Protein AF-A0A1G1GTS8-F1 (afdb_monomer_lite)

Sequence (118 aa):
MSRIARVVATNIPHHVTQRGNRRQKTFFQDEDYRWSSASAHLSGEDDTLVKVAPLLEIVDDWEEVLAAEVEEQRLREIRKHECTGRPLGSMSFVERLESTLGRSLQRQKPGPKKEKGN

Foldseek 3Di:
DDADDADDQPPDDDDDDDADDVRDDPDDDPVSCVVPCLVCLQVVHDDPPDDNVVVCVVDVDSVCVVVDDDDVVVVVVVVVCVVNVADDDDPVVQVVVCVSRVHRRDDDDDDDDDDPDD

Structure (mmCIF, N/CA/C/O backbone):
data_AF-A0A1G1GTS8-F1
#
_entry.id   AF-A0A1G1GTS8-F1
#
loop_
_atom_site.group_PDB
_atom_site.id
_ato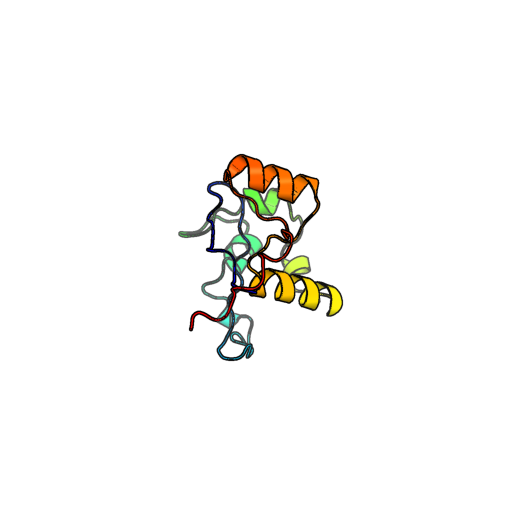m_site.type_symbol
_atom_site.label_atom_id
_atom_site.label_alt_id
_atom_site.label_comp_id
_atom_site.label_asym_id
_atom_site.label_entity_id
_atom_site.label_seq_id
_atom_site.pdbx_PDB_ins_code
_atom_site.Cartn_x
_atom_site.Cartn_y
_atom_site.Cartn_z
_atom_site.occupancy
_atom_site.B_iso_or_equiv
_atom_site.auth_seq_id
_atom_site.auth_comp_id
_atom_site.auth_asym_id
_atom_site.auth_atom_id
_atom_site.pdbx_PDB_model_num
ATOM 1 N N . MET A 1 1 ? -3.215 -1.038 22.791 1.00 56.00 1 MET A N 1
ATOM 2 C CA . MET A 1 1 ? -4.308 -1.340 21.838 1.00 56.00 1 MET A CA 1
ATOM 3 C C . MET A 1 1 ? -3.948 -2.623 21.121 1.00 56.00 1 MET A C 1
ATOM 5 O O . MET A 1 1 ? -2.839 -2.699 20.608 1.00 56.00 1 MET A O 1
ATOM 9 N N . SER A 1 2 ? -4.826 -3.625 21.124 1.00 58.78 2 SER A N 1
ATOM 10 C CA . SER A 1 2 ? -4.654 -4.805 20.276 1.00 58.78 2 SER A CA 1
ATOM 11 C C . SER A 1 2 ? -4.800 -4.397 18.809 1.00 58.78 2 SER A C 1
ATOM 13 O O . SER A 1 2 ? -5.633 -3.556 18.467 1.00 58.78 2 SER A O 1
ATOM 15 N N . ARG A 1 3 ? -3.953 -4.960 17.946 1.00 66.38 3 ARG A N 1
ATOM 16 C CA . ARG A 1 3 ? -4.080 -4.811 16.495 1.00 66.38 3 ARG A CA 1
ATOM 17 C C . ARG A 1 3 ? -5.409 -5.435 16.060 1.00 66.38 3 ARG A C 1
ATOM 19 O O . ARG A 1 3 ? -5.749 -6.520 16.531 1.00 66.38 3 ARG A O 1
ATOM 26 N N . ILE A 1 4 ? -6.150 -4.774 15.173 1.00 74.12 4 ILE A N 1
ATOM 27 C CA . ILE A 1 4 ? -7.312 -5.393 14.516 1.00 74.12 4 ILE A CA 1
ATOM 28 C C . ILE A 1 4 ? -6.837 -6.637 13.744 1.00 74.12 4 ILE A C 1
ATOM 30 O O . ILE A 1 4 ? -5.776 -6.616 13.115 1.00 74.12 4 ILE A O 1
ATOM 34 N N . ALA A 1 5 ? -7.609 -7.727 13.804 1.00 74.25 5 ALA A N 1
ATOM 35 C CA . ALA A 1 5 ? -7.351 -8.904 12.978 1.00 74.25 5 ALA A CA 1
ATOM 36 C C . ALA A 1 5 ? -7.375 -8.508 11.496 1.00 74.25 5 ALA A C 1
ATOM 38 O O . ALA A 1 5 ? -8.331 -7.867 11.057 1.00 74.25 5 ALA A O 1
ATOM 39 N N . ARG A 1 6 ? -6.326 -8.887 10.756 1.00 74.56 6 ARG A N 1
ATOM 40 C CA . ARG A 1 6 ? -6.168 -8.557 9.333 1.00 74.56 6 ARG A CA 1
ATOM 41 C C . ARG A 1 6 ? -7.401 -9.009 8.540 1.00 74.56 6 ARG A C 1
ATOM 43 O O . ARG A 1 6 ? -7.957 -10.069 8.815 1.00 74.56 6 ARG A O 1
ATOM 50 N N . VAL A 1 7 ? -7.808 -8.190 7.576 1.00 75.62 7 VAL A N 1
ATOM 51 C CA . VAL A 1 7 ? -8.880 -8.479 6.616 1.00 75.62 7 VAL A CA 1
ATOM 52 C C . VAL A 1 7 ? -8.282 -8.382 5.222 1.00 75.62 7 VAL A C 1
ATOM 54 O O . VAL A 1 7 ? -7.441 -7.516 4.994 1.00 75.62 7 VAL A O 1
ATOM 57 N N . VAL A 1 8 ? -8.703 -9.260 4.317 1.00 79.25 8 VAL A N 1
ATOM 58 C CA . VAL A 1 8 ? -8.354 -9.191 2.895 1.00 79.25 8 VAL A CA 1
ATOM 59 C C . VAL A 1 8 ? -9.592 -8.710 2.147 1.00 79.25 8 VAL A C 1
ATOM 61 O O . VAL A 1 8 ? -10.634 -9.356 2.228 1.00 79.25 8 VAL A O 1
ATOM 64 N N . ALA A 1 9 ? -9.495 -7.571 1.461 1.00 81.19 9 ALA A N 1
ATOM 65 C CA . ALA A 1 9 ? -10.594 -7.017 0.676 1.00 81.19 9 ALA A CA 1
ATOM 66 C C . ALA A 1 9 ? -10.460 -7.449 -0.785 1.00 81.19 9 ALA A C 1
ATOM 68 O O . ALA A 1 9 ? -9.821 -6.779 -1.588 1.00 81.19 9 ALA A O 1
ATOM 69 N N . THR A 1 10 ? -11.016 -8.608 -1.128 1.00 78.75 10 THR A N 1
ATOM 70 C CA . THR A 1 10 ? -10.920 -9.167 -2.486 1.00 78.75 10 THR A CA 1
ATOM 71 C C . THR A 1 10 ? -11.342 -8.152 -3.551 1.00 78.75 10 THR A C 1
ATOM 73 O O . THR A 1 10 ? -12.322 -7.435 -3.356 1.00 78.75 10 THR A O 1
ATOM 76 N N . ASN A 1 11 ? -10.625 -8.130 -4.679 1.00 75.25 11 ASN A N 1
ATOM 77 C CA . ASN A 1 11 ? -10.852 -7.227 -5.820 1.00 75.25 11 ASN A CA 1
ATOM 78 C C . ASN A 1 11 ? -10.576 -5.738 -5.556 1.00 75.25 11 ASN A C 1
ATOM 80 O O . ASN A 1 11 ? -10.966 -4.891 -6.354 1.00 75.25 11 ASN A O 1
ATOM 84 N N . ILE A 1 12 ? -9.887 -5.409 -4.464 1.00 75.62 12 ILE A N 1
ATOM 85 C CA . ILE A 1 12 ? -9.340 -4.071 -4.236 1.00 75.62 12 ILE A CA 1
ATOM 86 C C . ILE A 1 12 ? -7.815 -4.161 -4.381 1.00 75.62 12 ILE A C 1
ATOM 88 O O . ILE A 1 12 ? -7.217 -5.079 -3.809 1.00 75.62 12 ILE A O 1
ATOM 92 N N . PRO A 1 13 ? -7.157 -3.256 -5.127 1.00 73.69 13 PRO A N 1
ATOM 93 C CA . PRO A 1 13 ? -5.701 -3.192 -5.153 1.00 73.69 13 PRO A CA 1
ATOM 94 C C . PRO A 1 13 ? -5.144 -2.998 -3.738 1.00 73.69 13 PRO A C 1
ATOM 96 O O . PRO A 1 13 ? -5.580 -2.112 -3.001 1.00 73.69 13 PRO A O 1
ATOM 99 N N . HIS A 1 14 ? -4.186 -3.837 -3.343 1.00 72.06 14 HIS A N 1
ATOM 100 C CA . HIS A 1 14 ? -3.496 -3.701 -2.062 1.00 72.06 14 HIS A CA 1
ATOM 101 C C . HIS A 1 14 ? -2.052 -3.296 -2.310 1.00 72.06 14 HIS A C 1
ATOM 103 O O . HIS A 1 14 ? -1.341 -3.951 -3.067 1.00 72.06 14 HIS A O 1
ATOM 109 N N . HIS A 1 15 ? -1.596 -2.270 -1.598 1.00 69.00 15 HIS A N 1
ATOM 110 C CA . HIS A 1 15 ? -0.172 -2.001 -1.488 1.00 69.00 15 HIS A CA 1
ATOM 111 C C . HIS A 1 15 ? 0.424 -2.908 -0.403 1.00 69.00 15 HIS A C 1
ATOM 113 O O . HIS A 1 15 ? -0.008 -2.876 0.754 1.00 69.00 15 HIS A O 1
ATOM 119 N N . VAL A 1 16 ? 1.396 -3.741 -0.774 1.00 70.00 16 VAL A N 1
ATOM 120 C CA . VAL A 1 16 ? 2.082 -4.648 0.153 1.00 70.00 16 VAL A CA 1
ATOM 121 C C . VAL A 1 16 ? 3.415 -4.030 0.543 1.00 70.00 16 VAL A C 1
ATOM 123 O O . VAL A 1 16 ? 4.311 -3.909 -0.283 1.00 70.00 16 VAL A O 1
ATOM 126 N N . THR A 1 17 ? 3.569 -3.680 1.820 1.00 69.25 17 THR A N 1
ATOM 127 C CA . THR A 1 17 ? 4.859 -3.244 2.357 1.00 69.25 17 THR A CA 1
ATOM 128 C C . THR A 1 17 ? 5.592 -4.426 2.988 1.00 69.25 17 THR A C 1
ATOM 130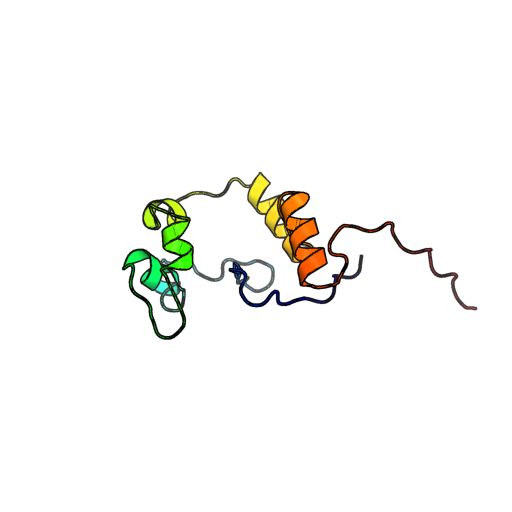 O O . THR A 1 17 ? 5.087 -5.098 3.895 1.00 69.25 17 THR A O 1
ATOM 133 N N . GLN A 1 18 ? 6.808 -4.700 2.512 1.00 68.50 18 GLN A N 1
ATOM 134 C CA . GLN A 1 18 ? 7.726 -5.637 3.156 1.00 68.50 18 GLN A CA 1
ATOM 135 C C . GLN A 1 18 ? 8.683 -4.866 4.058 1.00 68.50 18 GLN A C 1
ATOM 137 O O . GLN A 1 18 ? 9.212 -3.819 3.690 1.00 68.50 18 GLN A O 1
ATOM 142 N N . ARG A 1 19 ? 8.914 -5.387 5.266 1.00 68.88 19 ARG A N 1
ATOM 143 C CA . ARG A 1 19 ? 9.807 -4.756 6.232 1.00 68.88 19 ARG A CA 1
ATOM 144 C C . ARG A 1 19 ? 10.801 -5.750 6.795 1.00 68.88 19 ARG A C 1
ATOM 146 O O . ARG A 1 19 ? 10.416 -6.822 7.259 1.00 68.88 19 ARG A O 1
ATOM 153 N N . GLY A 1 20 ? 12.052 -5.318 6.859 1.00 71.81 20 GLY A N 1
ATOM 154 C CA . GLY A 1 20 ? 13.125 -6.058 7.494 1.00 71.81 20 GLY A CA 1
ATOM 155 C C . GLY A 1 20 ? 12.915 -6.176 8.995 1.00 71.81 20 GLY A C 1
ATOM 156 O O . GLY A 1 20 ? 12.120 -5.453 9.625 1.00 71.81 20 GLY A O 1
ATOM 157 N N . ASN A 1 21 ? 13.663 -7.096 9.596 1.00 79.88 21 ASN A N 1
ATOM 158 C CA . ASN A 1 21 ? 13.673 -7.245 11.040 1.00 79.88 21 ASN A CA 1
ATOM 159 C C . ASN A 1 21 ? 14.004 -5.893 11.700 1.00 79.88 21 ASN A C 1
ATOM 161 O O . ASN A 1 21 ? 14.849 -5.140 11.224 1.00 79.88 21 ASN A O 1
ATOM 165 N N . ARG A 1 22 ? 13.279 -5.539 12.767 1.00 77.44 22 ARG A N 1
ATOM 166 C CA . ARG A 1 22 ? 13.415 -4.242 13.465 1.00 77.44 22 ARG A CA 1
ATOM 167 C C . ARG A 1 22 ? 13.330 -2.992 12.566 1.00 77.44 22 ARG A C 1
ATOM 169 O O . ARG A 1 22 ? 13.866 -1.955 12.934 1.00 77.44 22 ARG A O 1
ATOM 176 N N . ARG A 1 23 ? 12.596 -3.044 11.446 1.00 70.62 23 ARG A N 1
ATOM 177 C CA . ARG A 1 23 ? 12.467 -1.924 10.483 1.00 70.62 23 ARG A CA 1
ATOM 178 C C . ARG A 1 23 ? 13.744 -1.596 9.708 1.00 70.62 23 ARG A C 1
ATOM 180 O O . ARG A 1 23 ? 13.831 -0.512 9.143 1.00 70.62 23 ARG A O 1
ATOM 187 N N . GLN A 1 24 ? 14.715 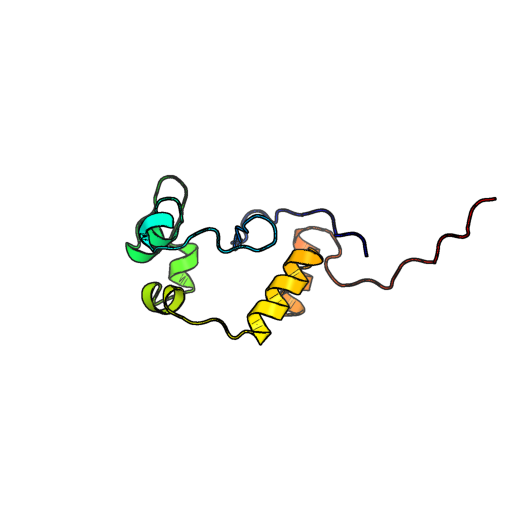-2.502 9.680 1.00 75.19 24 GLN A N 1
ATOM 188 C CA . GLN A 1 24 ? 15.911 -2.305 8.870 1.00 75.19 24 GLN A CA 1
ATOM 189 C C . GLN A 1 24 ? 15.562 -2.319 7.378 1.00 75.19 24 GLN A C 1
ATOM 191 O O . GLN A 1 24 ? 14.634 -3.022 6.953 1.00 75.19 24 GLN A O 1
ATOM 196 N N . LYS A 1 25 ? 16.316 -1.531 6.601 1.00 74.12 25 LYS A N 1
ATOM 197 C CA . LYS A 1 25 ? 16.269 -1.562 5.137 1.00 74.12 25 LYS A CA 1
ATOM 198 C C . LYS A 1 25 ? 16.511 -3.013 4.699 1.00 74.12 25 LYS A C 1
ATOM 200 O O . LYS A 1 25 ? 17.400 -3.671 5.228 1.00 74.12 25 LYS A O 1
ATOM 205 N N . THR A 1 26 ? 15.625 -3.542 3.858 1.00 73.12 26 THR A N 1
ATOM 206 C CA . THR A 1 26 ? 15.692 -4.945 3.391 1.00 73.12 26 THR A CA 1
ATOM 207 C C . THR A 1 26 ? 16.328 -5.041 2.016 1.00 73.12 26 THR A C 1
ATOM 209 O O . THR A 1 26 ? 17.004 -6.019 1.735 1.00 73.12 26 THR A O 1
ATOM 212 N N . PHE A 1 27 ? 16.134 -4.002 1.208 1.00 75.88 27 PHE A N 1
ATOM 213 C CA . PHE A 1 27 ? 16.620 -3.886 -0.156 1.00 75.88 27 PHE A CA 1
ATOM 214 C C . PHE A 1 27 ? 17.552 -2.687 -0.205 1.00 75.88 27 PHE A C 1
ATOM 216 O O . PHE A 1 27 ? 17.183 -1.599 0.238 1.00 75.88 27 PHE A O 1
ATOM 223 N N . PHE A 1 28 ? 18.779 -2.884 -0.645 1.00 76.00 28 PHE A N 1
ATOM 224 C CA . PHE A 1 28 ? 19.833 -1.883 -0.612 1.00 76.00 28 PHE A CA 1
ATOM 225 C C . PHE A 1 28 ? 20.117 -1.317 -1.997 1.00 76.00 28 PHE A C 1
ATOM 227 O O . PHE A 1 28 ? 20.528 -0.157 -2.055 1.00 76.00 28 PHE A O 1
ATOM 234 N N . GLN A 1 29 ? 19.848 -2.096 -3.045 1.00 68.69 29 GLN A N 1
ATOM 235 C CA . GLN A 1 29 ? 20.086 -1.766 -4.448 1.00 68.69 29 GLN A CA 1
ATOM 236 C C . GLN A 1 29 ? 18.836 -2.056 -5.289 1.00 68.69 29 GLN A C 1
ATOM 238 O O . GLN A 1 29 ? 17.954 -2.803 -4.859 1.00 68.69 29 GLN A O 1
ATOM 243 N N . ASP A 1 30 ? 18.752 -1.466 -6.478 1.00 64.00 30 ASP A N 1
ATOM 244 C CA . ASP A 1 30 ? 17.578 -1.596 -7.346 1.00 64.00 30 ASP A CA 1
ATOM 245 C C . ASP A 1 30 ? 17.413 -3.040 -7.853 1.00 64.00 30 ASP A C 1
ATOM 247 O O . ASP A 1 30 ? 16.300 -3.527 -8.034 1.00 64.00 30 ASP A O 1
ATOM 251 N N . GLU A 1 31 ? 18.504 -3.799 -7.962 1.00 60.72 31 GLU A N 1
ATOM 252 C CA . GLU A 1 31 ? 18.496 -5.213 -8.348 1.00 60.72 31 GLU A CA 1
ATOM 253 C C . GLU A 1 31 ? 17.858 -6.124 -7.289 1.00 60.72 31 GLU A C 1
ATOM 255 O O . GLU A 1 31 ? 17.369 -7.210 -7.618 1.00 60.72 31 GLU A O 1
ATOM 260 N N . ASP A 1 32 ? 17.791 -5.685 -6.028 1.00 68.12 32 ASP A N 1
ATOM 261 C CA . ASP A 1 32 ? 17.085 -6.417 -4.974 1.00 68.12 32 ASP A CA 1
ATOM 262 C C . ASP A 1 32 ? 15.563 -6.463 -5.233 1.00 68.12 32 ASP A C 1
ATOM 264 O O . ASP A 1 32 ? 14.857 -7.328 -4.704 1.00 68.12 32 ASP A O 1
ATOM 268 N N . TYR A 1 33 ? 15.048 -5.579 -6.098 1.00 71.56 33 TYR A N 1
ATOM 269 C CA . TYR A 1 33 ? 13.653 -5.540 -6.539 1.00 71.56 33 TYR A CA 1
ATOM 270 C C . TYR A 1 33 ? 13.322 -6.554 -7.640 1.00 71.56 33 TYR A C 1
ATOM 272 O O . TYR A 1 33 ? 12.203 -6.533 -8.155 1.00 71.56 33 TYR A O 1
ATOM 280 N N . ARG A 1 34 ? 14.231 -7.477 -7.987 1.00 67.00 34 ARG A N 1
ATOM 281 C CA . ARG A 1 34 ? 14.024 -8.470 -9.058 1.00 67.00 34 ARG A CA 1
ATOM 282 C C . ARG A 1 34 ? 12.743 -9.301 -8.916 1.00 67.00 34 ARG A C 1
ATOM 284 O O . ARG A 1 34 ? 12.196 -9.742 -9.919 1.00 67.00 34 ARG A O 1
ATOM 291 N N . TRP A 1 35 ? 12.266 -9.517 -7.690 1.00 71.94 35 TRP A N 1
ATOM 292 C CA . TRP A 1 35 ? 11.005 -10.223 -7.408 1.00 71.94 35 TRP A CA 1
ATOM 293 C C . TRP A 1 35 ? 9.858 -9.293 -6.999 1.00 71.94 35 TRP A C 1
ATOM 295 O O . TRP A 1 35 ? 8.877 -9.736 -6.404 1.00 71.94 35 TRP A O 1
ATOM 305 N N . SER A 1 36 ? 9.985 -7.998 -7.267 1.00 78.75 36 SER A N 1
ATOM 306 C CA . SER A 1 36 ? 8.918 -7.026 -7.061 1.00 78.75 36 SER A CA 1
ATOM 307 C C . SER A 1 36 ? 8.113 -6.822 -8.340 1.00 78.75 36 SER A C 1
ATOM 309 O O . SER A 1 36 ? 8.579 -7.095 -9.444 1.00 78.75 36 SER A O 1
ATOM 311 N N . SER A 1 37 ? 6.923 -6.247 -8.192 1.00 84.25 37 SER A N 1
ATOM 312 C CA . SER A 1 37 ? 6.096 -5.848 -9.327 1.00 84.25 37 SER A CA 1
ATOM 313 C C . SER A 1 37 ? 6.642 -4.640 -10.092 1.00 84.25 37 SER A C 1
ATOM 315 O O . SER A 1 37 ? 6.046 -4.271 -11.099 1.00 84.25 37 SER A O 1
ATOM 317 N N . ALA A 1 38 ? 7.719 -3.991 -9.628 1.00 83.50 38 ALA A N 1
ATOM 318 C CA . ALA A 1 38 ? 8.239 -2.768 -10.240 1.00 83.50 38 ALA A CA 1
ATOM 319 C C . ALA A 1 38 ? 8.596 -2.984 -11.716 1.00 83.50 38 ALA A C 1
ATOM 321 O O . ALA A 1 38 ? 8.176 -2.198 -12.556 1.00 83.50 38 ALA A O 1
ATOM 322 N N . SER A 1 39 ? 9.269 -4.094 -12.045 1.00 85.56 39 SER A N 1
ATOM 323 C CA . SER A 1 39 ? 9.641 -4.405 -13.432 1.00 85.56 39 SER A CA 1
ATOM 324 C C . SER A 1 39 ? 8.426 -4.518 -14.353 1.00 85.56 39 SER A C 1
ATOM 326 O O . SER A 1 39 ? 8.480 -3.997 -15.458 1.00 85.56 39 SER A O 1
ATOM 328 N N . ALA A 1 40 ? 7.346 -5.167 -13.901 1.00 89.81 40 ALA A N 1
ATOM 329 C CA . ALA A 1 40 ? 6.121 -5.323 -14.685 1.00 89.81 40 ALA A CA 1
ATOM 330 C C . ALA A 1 40 ? 5.451 -3.965 -14.961 1.00 89.81 40 ALA A C 1
ATOM 332 O O . ALA A 1 40 ? 5.021 -3.687 -16.076 1.00 89.81 40 ALA A O 1
ATOM 333 N N . HIS A 1 41 ? 5.409 -3.074 -13.964 1.00 88.19 41 HIS A N 1
ATOM 334 C CA . HIS A 1 41 ? 4.821 -1.742 -14.140 1.00 88.19 41 HIS A CA 1
ATOM 335 C C . HIS A 1 41 ? 5.693 -0.817 -14.996 1.00 88.19 41 HIS A C 1
ATOM 337 O O . HIS A 1 41 ? 5.151 -0.038 -15.770 1.00 88.19 41 HIS A O 1
ATOM 343 N N . LEU A 1 42 ? 7.023 -0.933 -14.902 1.00 86.75 42 LEU A N 1
ATOM 344 C CA . LEU A 1 42 ? 7.959 -0.191 -15.751 1.00 86.75 42 LEU A CA 1
ATOM 345 C C . LEU A 1 42 ? 7.905 -0.650 -17.215 1.00 86.75 42 LEU A C 1
ATOM 347 O O . LEU A 1 42 ? 8.008 0.179 -18.112 1.00 86.75 42 LEU A O 1
ATOM 351 N N . SER A 1 43 ? 7.738 -1.952 -17.474 1.00 89.00 43 SER A N 1
ATOM 352 C CA . SER A 1 43 ? 7.583 -2.468 -18.842 1.00 89.00 43 SER A CA 1
ATOM 353 C C . SER A 1 43 ? 6.168 -2.300 -19.392 1.00 89.00 43 SER A C 1
ATOM 355 O O . SER A 1 43 ? 5.971 -2.389 -20.601 1.00 89.00 43 SER A O 1
ATOM 357 N N . GLY A 1 44 ? 5.179 -2.080 -18.524 1.00 89.00 44 GLY A N 1
ATOM 358 C CA . GLY A 1 44 ? 3.769 -2.049 -18.900 1.00 89.00 44 GLY A CA 1
ATOM 359 C C . GLY A 1 44 ? 3.220 -3.417 -19.319 1.00 89.00 44 GLY A C 1
ATOM 360 O O . GLY A 1 44 ? 2.179 -3.485 -19.972 1.00 89.00 44 GLY A O 1
ATOM 361 N N . GLU A 1 45 ? 3.890 -4.506 -18.938 1.00 91.44 45 GLU A N 1
ATOM 362 C CA . GLU A 1 45 ? 3.522 -5.872 -19.312 1.00 91.44 45 GLU A CA 1
ATOM 363 C C . GLU A 1 45 ? 3.138 -6.697 -18.081 1.00 91.44 45 GLU A C 1
ATOM 365 O O . GLU A 1 45 ? 3.830 -6.696 -17.062 1.00 91.44 45 GLU A O 1
ATOM 370 N N . ASP A 1 46 ? 2.031 -7.434 -18.186 1.00 93.19 46 ASP A N 1
ATOM 371 C CA . ASP A 1 46 ? 1.652 -8.431 -17.185 1.00 93.19 46 ASP A CA 1
ATOM 372 C C . ASP A 1 46 ? 2.744 -9.508 -17.035 1.00 93.19 46 ASP A C 1
ATOM 374 O O . ASP A 1 46 ? 3.323 -9.962 -18.024 1.00 93.19 46 ASP A O 1
ATOM 378 N N . ASP A 1 47 ? 2.942 -10.012 -15.814 1.00 88.88 47 ASP A N 1
ATOM 379 C CA . ASP A 1 47 ? 3.799 -11.174 -15.550 1.00 88.88 47 ASP A CA 1
ATOM 380 C C . ASP A 1 47 ? 3.025 -12.325 -14.870 1.00 88.88 47 ASP A C 1
ATOM 382 O O . ASP A 1 47 ? 1.792 -12.360 -14.846 1.00 88.88 47 ASP A O 1
ATOM 386 N N . THR A 1 48 ? 3.741 -13.327 -14.340 1.00 87.69 48 THR A N 1
ATOM 387 C CA . THR A 1 48 ? 3.120 -14.497 -13.683 1.00 87.69 48 THR A CA 1
ATOM 388 C C . THR A 1 48 ? 2.303 -14.127 -12.434 1.00 87.69 48 THR A C 1
ATOM 390 O O . THR A 1 48 ? 1.394 -14.865 -12.055 1.00 87.69 48 THR A O 1
ATOM 393 N N . LEU A 1 49 ? 2.621 -13.011 -11.776 1.00 83.56 49 LEU A N 1
ATOM 394 C CA . LEU A 1 49 ? 2.050 -12.583 -10.498 1.00 83.56 49 LEU A CA 1
ATOM 395 C C . LEU A 1 49 ? 1.301 -11.245 -10.579 1.00 83.56 49 LEU A C 1
ATOM 397 O O . LEU A 1 49 ? 0.480 -10.965 -9.703 1.00 83.56 49 LEU A O 1
ATOM 401 N N . VAL A 1 50 ? 1.570 -10.420 -11.589 1.00 87.75 50 VAL A N 1
ATOM 402 C CA . VAL A 1 50 ? 1.147 -9.020 -11.654 1.00 87.75 50 VAL A CA 1
ATOM 403 C C . VAL A 1 50 ? 0.264 -8.773 -12.871 1.00 87.75 50 VAL A C 1
ATOM 405 O O . VAL A 1 50 ? 0.610 -9.118 -13.997 1.00 87.75 50 VAL A O 1
ATOM 408 N N . LYS A 1 51 ? -0.877 -8.122 -12.620 1.00 89.56 51 LYS A N 1
ATOM 409 C CA . LYS A 1 51 ? -1.719 -7.496 -13.642 1.00 89.56 51 LYS A CA 1
ATOM 410 C C . LYS A 1 51 ? -1.498 -5.993 -13.597 1.00 89.56 51 LYS A C 1
ATOM 412 O O . LYS A 1 51 ? -1.821 -5.382 -12.580 1.00 89.56 51 LYS A O 1
ATOM 417 N N . VAL A 1 52 ? -0.930 -5.419 -14.653 1.00 90.19 52 VAL A N 1
ATOM 418 C CA . VAL A 1 52 ? -0.442 -4.029 -14.638 1.00 90.19 52 VAL A CA 1
ATOM 419 C C . VAL A 1 52 ? -1.530 -3.020 -14.982 1.00 90.19 52 VAL A C 1
ATOM 421 O O . VAL A 1 52 ? -1.532 -1.920 -14.435 1.00 90.19 52 VAL A O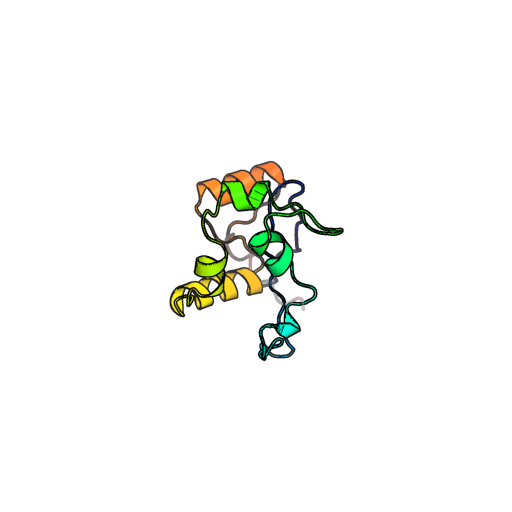 1
ATOM 424 N N . ALA A 1 53 ? -2.505 -3.411 -15.811 1.00 90.38 53 ALA A N 1
ATOM 425 C CA . ALA A 1 53 ? -3.560 -2.516 -16.291 1.00 90.38 53 ALA A CA 1
ATOM 426 C C . ALA A 1 53 ? -4.282 -1.733 -15.172 1.00 90.38 53 ALA A C 1
ATOM 428 O O . ALA A 1 53 ? -4.340 -0.510 -15.270 1.00 90.38 53 ALA A O 1
ATOM 429 N N . PRO A 1 54 ? -4.732 -2.352 -14.056 1.00 88.12 54 PRO A N 1
ATOM 430 C CA . PRO A 1 54 ? -5.461 -1.623 -13.014 1.00 88.12 54 PRO A CA 1
ATOM 431 C C . PRO A 1 54 ? -4.661 -0.498 -12.353 1.00 88.12 54 PRO A C 1
ATOM 433 O O . PRO A 1 54 ? -5.240 0.425 -11.789 1.00 88.12 54 PRO A O 1
ATOM 436 N N . LEU A 1 55 ? -3.334 -0.617 -12.342 1.00 84.88 55 LEU A N 1
ATOM 437 C CA . LEU A 1 55 ? -2.448 0.351 -11.714 1.00 84.88 55 LEU A CA 1
ATOM 438 C C . LEU A 1 55 ? -1.904 1.369 -12.721 1.00 84.88 55 LEU A C 1
ATOM 440 O O . LEU A 1 55 ? -1.749 2.531 -12.355 1.00 84.88 55 LEU A O 1
ATOM 444 N N . LEU A 1 56 ? -1.704 0.977 -13.981 1.00 87.62 56 LEU A N 1
ATOM 445 C CA . LEU A 1 56 ? -1.408 1.902 -15.083 1.00 87.62 56 LEU A CA 1
ATOM 446 C C . LEU A 1 56 ? -2.580 2.845 -15.393 1.00 87.62 56 LEU A C 1
ATOM 448 O O . LEU A 1 56 ? -2.362 3.961 -15.834 1.00 87.62 56 LEU A O 1
ATOM 452 N N . GLU A 1 57 ? -3.821 2.443 -15.108 1.00 89.00 57 GLU A N 1
ATOM 453 C CA . GLU A 1 57 ? -4.994 3.331 -15.203 1.00 89.00 57 GLU A CA 1
ATOM 454 C C . GLU A 1 57 ? -5.006 4.451 -14.144 1.00 89.00 57 GLU A C 1
ATOM 456 O O . GLU A 1 57 ? -5.770 5.408 -14.261 1.00 89.00 57 GLU A O 1
ATOM 461 N N . ILE A 1 58 ? -4.209 4.314 -13.079 1.00 87.25 58 ILE A N 1
ATOM 462 C CA . ILE A 1 58 ? -4.173 5.245 -11.940 1.00 87.25 58 ILE A CA 1
ATOM 463 C C . ILE A 1 58 ? -2.886 6.077 -11.942 1.00 87.25 58 ILE A C 1
ATOM 465 O O . ILE A 1 58 ? -2.879 7.198 -11.433 1.00 87.25 58 ILE A O 1
ATOM 469 N N . VAL A 1 59 ? -1.795 5.511 -12.457 1.00 86.50 59 VAL A N 1
ATOM 470 C CA . VAL A 1 59 ? -0.448 6.078 -12.409 1.00 86.50 59 VAL A CA 1
ATOM 471 C C . VAL A 1 59 ? 0.116 6.132 -13.821 1.00 86.50 59 VAL A C 1
ATOM 473 O O . VAL A 1 59 ? 0.382 5.087 -14.412 1.00 86.50 59 VAL A O 1
ATOM 476 N N . ASP A 1 60 ? 0.329 7.353 -14.311 1.00 80.69 60 ASP A N 1
ATOM 477 C CA . ASP A 1 60 ? 0.823 7.606 -15.667 1.00 80.69 60 ASP A CA 1
ATOM 478 C C . ASP A 1 60 ? 2.332 7.333 -15.809 1.00 80.69 60 ASP A C 1
ATOM 480 O O . ASP A 1 60 ? 2.758 6.753 -16.805 1.00 80.69 60 ASP A O 1
ATOM 484 N N . ASP A 1 61 ? 3.140 7.718 -14.812 1.00 86.75 61 ASP A N 1
ATOM 485 C CA . ASP A 1 61 ? 4.602 7.568 -14.829 1.00 86.75 61 ASP A CA 1
ATOM 486 C C . ASP A 1 61 ? 5.092 6.767 -13.613 1.00 86.75 61 ASP A C 1
ATOM 488 O O . ASP A 1 61 ? 5.128 7.243 -12.475 1.00 86.75 61 ASP A O 1
ATOM 492 N N . TRP A 1 62 ? 5.457 5.508 -13.857 1.00 87.38 62 TRP A N 1
ATOM 493 C CA . TRP A 1 62 ? 5.975 4.620 -12.817 1.00 87.38 62 TRP A CA 1
ATOM 494 C C . TRP A 1 62 ? 7.430 4.891 -12.448 1.00 87.38 62 TRP A C 1
ATOM 496 O O . TRP A 1 62 ? 7.812 4.613 -11.309 1.00 87.38 62 TRP A O 1
ATOM 506 N N . GLU A 1 63 ? 8.238 5.421 -13.366 1.00 85.56 63 GLU A N 1
ATOM 507 C CA . GLU A 1 63 ? 9.633 5.756 -13.084 1.00 85.56 63 GLU A CA 1
ATOM 508 C C . GLU A 1 63 ? 9.690 6.933 -12.105 1.00 85.56 63 GLU A C 1
ATOM 510 O O . GLU A 1 63 ? 10.381 6.858 -11.085 1.00 85.56 63 GLU A O 1
ATOM 515 N N . GLU A 1 64 ? 8.858 7.954 -12.328 1.00 87.00 64 GLU A N 1
ATOM 516 C CA . GLU A 1 64 ? 8.697 9.078 -11.405 1.00 87.00 64 GLU A CA 1
ATOM 517 C C . GLU A 1 64 ? 8.214 8.608 -10.026 1.00 87.00 64 GLU A C 1
ATOM 519 O O . GLU A 1 64 ? 8.782 8.993 -9.004 1.00 87.00 64 GLU A O 1
ATOM 524 N N . VAL A 1 65 ? 7.203 7.735 -9.968 1.00 86.69 65 VAL A N 1
ATOM 525 C CA . VAL A 1 65 ? 6.665 7.232 -8.691 1.00 86.69 65 VAL A CA 1
ATOM 526 C C . VAL A 1 65 ? 7.703 6.451 -7.886 1.00 86.69 65 VAL A C 1
ATOM 528 O O . VAL A 1 65 ? 7.720 6.559 -6.658 1.00 86.69 65 VAL A O 1
ATOM 531 N N . LEU A 1 66 ? 8.558 5.665 -8.542 1.00 82.62 66 LEU A N 1
ATOM 532 C CA . LEU A 1 66 ? 9.609 4.900 -7.866 1.00 82.62 66 LEU A CA 1
ATOM 533 C C . LEU A 1 66 ? 10.777 5.787 -7.417 1.00 82.62 66 LEU A C 1
ATOM 535 O O . LEU A 1 66 ? 11.355 5.531 -6.360 1.00 82.62 66 LEU A O 1
ATOM 539 N N . ALA A 1 67 ? 11.097 6.832 -8.182 1.00 83.75 67 ALA A N 1
ATOM 540 C CA . ALA A 1 67 ? 12.120 7.812 -7.827 1.00 83.75 67 ALA A CA 1
ATOM 541 C C . ALA A 1 67 ? 11.644 8.829 -6.772 1.00 83.75 67 ALA A C 1
ATOM 543 O O . ALA A 1 67 ? 12.466 9.487 -6.130 1.00 83.75 67 ALA A O 1
ATOM 544 N N . ALA A 1 68 ? 10.330 8.969 -6.578 1.00 84.62 68 ALA A N 1
ATOM 545 C CA . ALA A 1 68 ? 9.754 9.958 -5.682 1.00 84.62 68 ALA A CA 1
ATOM 546 C C . ALA A 1 68 ? 10.129 9.709 -4.212 1.00 84.62 68 ALA A C 1
ATOM 548 O O . ALA A 1 68 ? 9.826 8.673 -3.611 1.00 84.62 68 ALA A O 1
ATOM 549 N N . GLU A 1 69 ? 10.712 10.726 -3.579 1.00 84.31 69 GLU A N 1
ATOM 550 C CA . GLU A 1 69 ? 10.907 10.720 -2.135 1.00 84.31 69 GLU A CA 1
ATOM 551 C C . GLU A 1 69 ? 9.570 10.918 -1.415 1.00 84.31 69 GLU A C 1
ATOM 553 O O . GLU A 1 69 ? 8.826 11.875 -1.646 1.00 84.31 69 GLU A O 1
ATOM 558 N N . VAL A 1 70 ? 9.262 10.018 -0.482 1.00 82.81 70 VAL A N 1
ATOM 559 C CA . VAL A 1 70 ? 8.072 10.161 0.355 1.00 82.81 70 VAL A CA 1
ATOM 560 C C . VAL A 1 70 ? 8.409 11.018 1.567 1.00 82.81 70 VAL A C 1
ATOM 562 O O . VAL A 1 70 ? 9.266 10.666 2.376 1.00 82.81 70 VAL A O 1
ATOM 565 N N . GLU A 1 71 ? 7.666 12.108 1.742 1.00 90.19 71 GLU A N 1
ATOM 566 C CA . GLU A 1 71 ? 7.787 12.983 2.906 1.00 90.19 71 GLU A CA 1
ATOM 567 C C . GLU A 1 71 ? 7.718 12.194 4.229 1.00 90.19 71 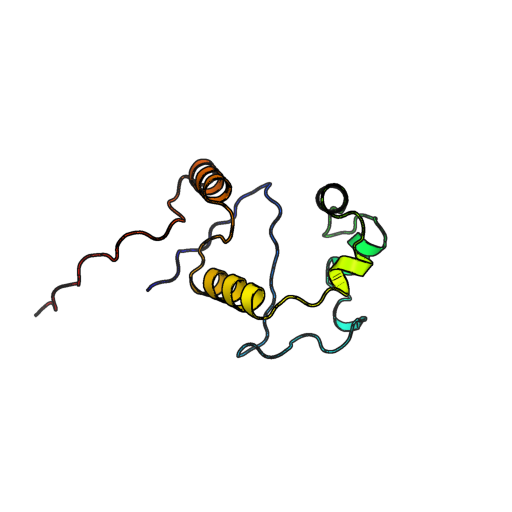GLU A C 1
ATOM 569 O O . GLU A 1 71 ? 6.809 11.386 4.453 1.00 90.19 71 GLU A O 1
ATOM 574 N N . GLU A 1 72 ? 8.636 12.473 5.163 1.00 88.06 72 GLU A N 1
ATOM 575 C CA . GLU A 1 72 ? 8.725 11.738 6.434 1.00 88.06 72 GLU A CA 1
ATOM 576 C C . GLU A 1 72 ? 7.410 11.796 7.237 1.00 88.06 72 GLU A C 1
ATOM 578 O O . GLU A 1 72 ? 7.054 10.842 7.932 1.00 88.06 72 GLU A O 1
ATOM 583 N N . GLN A 1 73 ? 6.641 12.885 7.133 1.00 88.88 73 GLN A N 1
ATOM 584 C CA . GLN A 1 73 ? 5.331 12.982 7.777 1.00 88.88 73 GLN A CA 1
ATOM 585 C C . GLN A 1 73 ? 4.325 11.968 7.210 1.00 88.88 73 GLN A C 1
ATOM 587 O O . GLN A 1 73 ? 3.665 11.276 7.991 1.00 88.88 73 GLN A O 1
ATOM 592 N N . ARG A 1 74 ? 4.256 11.806 5.883 1.00 87.69 74 ARG A N 1
ATOM 593 C CA . ARG A 1 74 ? 3.430 10.772 5.236 1.00 87.69 74 ARG A CA 1
ATOM 594 C C . ARG A 1 74 ? 3.900 9.369 5.607 1.00 87.69 74 ARG A C 1
ATOM 596 O O . ARG A 1 74 ? 3.081 8.517 5.951 1.00 87.69 74 ARG A O 1
ATOM 603 N N . LEU A 1 75 ? 5.214 9.133 5.642 1.00 86.56 75 LEU A N 1
ATOM 604 C CA . LEU A 1 75 ? 5.773 7.854 6.098 1.00 86.56 75 LEU A CA 1
ATOM 605 C C . LEU A 1 75 ? 5.362 7.533 7.540 1.00 86.56 75 LEU A C 1
ATOM 607 O O . LEU A 1 75 ? 5.013 6.389 7.849 1.00 86.56 75 LEU A O 1
ATOM 611 N N . ARG A 1 76 ? 5.366 8.523 8.442 1.00 88.12 76 ARG A N 1
ATOM 612 C CA . ARG A 1 76 ? 4.889 8.351 9.824 1.00 88.12 76 ARG A CA 1
ATOM 613 C C . ARG A 1 76 ? 3.415 7.951 9.876 1.00 88.12 76 ARG A C 1
ATOM 615 O O . ARG A 1 76 ? 3.063 7.081 10.679 1.00 88.12 76 ARG A O 1
ATOM 622 N N . GLU A 1 77 ? 2.568 8.532 9.032 1.00 89.44 77 GLU A N 1
ATOM 623 C CA . GLU A 1 77 ? 1.153 8.159 8.941 1.00 89.44 77 GLU A CA 1
ATOM 624 C C . GLU A 1 77 ? 0.964 6.728 8.439 1.00 89.44 77 GLU A C 1
ATOM 626 O O . GLU A 1 77 ? 0.308 5.935 9.120 1.00 89.44 77 GLU A O 1
ATOM 631 N N . ILE A 1 78 ? 1.612 6.346 7.337 1.00 87.12 78 ILE A N 1
ATOM 632 C CA . ILE A 1 78 ? 1.569 4.972 6.811 1.00 87.12 78 ILE A CA 1
ATOM 633 C C . ILE A 1 78 ? 1.987 3.979 7.905 1.00 87.12 78 ILE A C 1
ATOM 635 O O . ILE A 1 78 ? 1.233 3.066 8.249 1.00 87.12 78 ILE A O 1
ATOM 639 N N . ARG A 1 79 ? 3.129 4.219 8.564 1.00 85.19 79 ARG A N 1
ATOM 640 C CA . ARG A 1 79 ? 3.649 3.361 9.646 1.00 85.19 79 ARG A CA 1
ATOM 641 C C . ARG A 1 79 ? 2.675 3.235 10.821 1.00 85.19 79 ARG A C 1
ATOM 643 O O . ARG A 1 79 ? 2.553 2.159 11.418 1.00 85.19 79 ARG A O 1
ATOM 650 N N . LYS A 1 80 ? 1.980 4.314 11.193 1.00 87.12 80 LYS A N 1
ATOM 651 C CA . LYS A 1 80 ? 0.958 4.294 12.255 1.00 87.12 80 LYS A CA 1
ATOM 652 C C . LYS A 1 80 ? -0.208 3.379 11.873 1.00 87.12 80 LYS A C 1
ATOM 654 O O . LYS A 1 80 ? -0.673 2.586 12.701 1.00 87.12 80 LYS A O 1
ATOM 659 N N . HIS A 1 81 ? -0.661 3.459 10.629 1.00 86.25 81 HIS A N 1
ATOM 660 C CA . HIS A 1 81 ? -1.765 2.655 10.114 1.00 86.25 81 HIS A CA 1
ATOM 661 C C . HIS A 1 81 ? -1.374 1.177 9.928 1.00 86.25 81 HIS A C 1
ATOM 663 O O . HIS A 1 81 ? -2.122 0.297 10.356 1.00 86.25 81 HIS A O 1
ATOM 669 N N . GLU A 1 82 ? -0.143 0.878 9.499 1.00 82.62 82 GLU A N 1
ATOM 670 C CA . GLU A 1 82 ? 0.418 -0.485 9.494 1.00 82.62 82 GLU A CA 1
ATOM 671 C C . GLU A 1 82 ? 0.436 -1.131 10.890 1.00 82.62 82 GLU A C 1
ATOM 673 O O . GLU A 1 82 ? 0.061 -2.300 11.059 1.00 82.62 82 GLU A O 1
ATOM 678 N N . CYS A 1 83 ? 0.877 -0.373 11.904 1.00 82.06 83 CYS A N 1
ATOM 679 C CA . CYS A 1 83 ? 1.001 -0.859 13.280 1.00 82.06 83 CYS A CA 1
ATOM 680 C C . CYS A 1 83 ? -0.366 -1.106 13.926 1.00 82.06 83 CYS A C 1
ATOM 682 O O . CYS A 1 83 ? -0.551 -2.098 14.632 1.00 82.06 83 CYS A O 1
ATOM 684 N N . THR A 1 84 ? -1.332 -0.216 13.690 1.00 82.88 84 THR A N 1
ATOM 685 C CA . THR A 1 84 ? -2.696 -0.368 14.218 1.00 82.88 84 THR A CA 1
ATOM 686 C C . THR A 1 84 ? -3.515 -1.394 13.434 1.00 82.88 84 THR A C 1
ATOM 688 O O . THR A 1 84 ? -4.428 -1.995 14.001 1.00 82.88 84 THR A O 1
ATOM 691 N N . GLY A 1 85 ? -3.163 -1.634 12.165 1.00 80.25 85 GLY A N 1
ATOM 692 C CA . GLY A 1 85 ? -3.915 -2.461 11.223 1.00 80.25 85 GLY A CA 1
ATOM 693 C C . GLY A 1 85 ? -5.168 -1.774 10.676 1.00 80.25 85 GLY A C 1
ATOM 694 O O . GLY A 1 85 ? -6.048 -2.462 10.169 1.00 80.25 85 GLY A O 1
ATOM 695 N N . ARG A 1 86 ? -5.284 -0.449 10.828 1.00 85.94 86 ARG A N 1
ATOM 696 C CA . ARG A 1 86 ? -6.437 0.329 10.359 1.00 85.94 86 ARG A CA 1
ATOM 697 C C . ARG A 1 86 ? -6.122 0.969 9.007 1.00 85.94 86 ARG A C 1
ATOM 699 O O . ARG A 1 86 ? -5.013 1.477 8.861 1.00 85.94 86 ARG A O 1
ATOM 706 N N . PRO A 1 87 ? -7.064 0.988 8.051 1.00 87.75 87 PRO A N 1
ATOM 707 C CA . PRO A 1 87 ? -6.835 1.590 6.740 1.00 87.75 87 PRO A CA 1
ATOM 708 C C . PRO A 1 87 ? -6.505 3.082 6.870 1.00 87.75 87 PRO A C 1
ATOM 710 O O . PRO A 1 87 ? -7.003 3.760 7.772 1.00 87.75 87 PRO A O 1
ATOM 713 N N . LEU A 1 88 ? -5.628 3.569 5.994 1.00 87.38 88 LEU A N 1
ATOM 714 C CA . LEU A 1 88 ? -5.329 4.987 5.798 1.00 87.38 88 LEU A CA 1
ATOM 715 C C . LEU A 1 88 ? -6.067 5.447 4.536 1.00 87.38 88 LEU A C 1
ATOM 717 O O . LEU A 1 88 ? -6.000 4.763 3.519 1.00 87.38 88 LEU A O 1
ATOM 721 N N . GLY A 1 89 ? -6.784 6.566 4.604 1.00 87.94 89 GLY A N 1
ATOM 722 C CA . GLY A 1 89 ? -7.551 7.100 3.478 1.00 87.94 89 GLY A CA 1
ATOM 723 C C . GLY A 1 89 ? -8.639 8.074 3.926 1.00 87.94 89 GLY A C 1
ATOM 724 O O . GLY A 1 89 ? -8.762 8.379 5.114 1.00 87.94 89 GLY A O 1
ATOM 725 N N . SER A 1 90 ? -9.436 8.561 2.973 1.00 90.38 90 SER A N 1
ATOM 726 C CA . SER A 1 90 ? -10.585 9.426 3.265 1.00 90.38 90 SER A CA 1
ATOM 727 C C . SER A 1 90 ? -11.664 8.688 4.069 1.00 90.38 90 SER A C 1
ATOM 729 O O . SER A 1 90 ? -11.755 7.461 4.029 1.00 90.38 90 SER A O 1
ATOM 731 N N . MET A 1 91 ? -12.531 9.430 4.766 1.00 88.88 91 MET A N 1
ATOM 732 C CA . MET A 1 91 ? -13.653 8.826 5.505 1.00 88.88 91 MET A CA 1
ATOM 733 C C . MET A 1 91 ? -14.553 7.995 4.585 1.00 88.88 91 MET A C 1
ATOM 735 O O . MET A 1 91 ? -14.828 6.840 4.892 1.00 88.88 91 MET A O 1
ATOM 739 N N . SER A 1 92 ? -14.900 8.532 3.411 1.00 91.50 92 SER A N 1
ATOM 740 C CA . SER A 1 92 ? -15.715 7.829 2.416 1.00 91.50 92 SER A CA 1
ATOM 741 C C . SER A 1 92 ? -15.052 6.553 1.893 1.00 91.50 92 SER A C 1
ATOM 743 O O . SER A 1 92 ? -15.730 5.564 1.632 1.00 91.50 92 SER A O 1
ATOM 745 N N . PHE A 1 93 ? -13.723 6.530 1.762 1.00 89.25 93 PHE A N 1
ATOM 746 C CA . PHE A 1 93 ? -12.989 5.315 1.413 1.00 89.25 93 PHE A CA 1
ATOM 747 C C . PHE A 1 93 ? -13.093 4.256 2.515 1.00 89.25 93 PHE A C 1
ATOM 749 O O . PHE A 1 93 ? -13.375 3.092 2.226 1.00 89.25 93 PHE A O 1
ATOM 756 N N . VAL A 1 94 ? -12.904 4.655 3.776 1.00 89.44 94 VAL A N 1
ATOM 757 C CA . VAL A 1 94 ? -12.985 3.735 4.917 1.00 89.44 94 VAL A CA 1
ATOM 758 C C . VAL A 1 94 ? -14.406 3.203 5.099 1.00 89.44 94 VAL A C 1
ATOM 760 O O . VAL A 1 94 ? -14.564 2.007 5.299 1.00 89.44 94 VAL A O 1
ATOM 763 N N . GLU A 1 95 ? -15.433 4.040 4.966 1.00 90.94 95 GLU A N 1
ATOM 764 C CA . GLU A 1 95 ? -16.843 3.630 5.052 1.00 90.94 95 GLU A CA 1
ATOM 765 C C . GLU A 1 95 ? -17.217 2.616 3.966 1.00 90.94 95 GLU A C 1
ATOM 767 O O . GLU A 1 95 ? -17.846 1.597 4.256 1.00 90.94 95 GLU A O 1
ATOM 772 N N . ARG A 1 96 ? -16.768 2.836 2.721 1.00 90.69 96 ARG A N 1
ATOM 773 C CA . ARG A 1 96 ? -16.942 1.849 1.645 1.00 90.69 96 ARG A CA 1
ATOM 774 C C . ARG A 1 96 ? -16.265 0.524 1.989 1.00 90.69 96 ARG A C 1
ATOM 776 O O . ARG A 1 96 ? -16.873 -0.523 1.802 1.00 90.69 96 ARG A O 1
ATOM 783 N N . LEU A 1 97 ? -15.041 0.552 2.524 1.00 89.50 97 LEU A N 1
ATOM 784 C CA . LEU A 1 97 ? -14.352 -0.663 2.969 1.00 89.50 97 LEU A CA 1
ATOM 785 C C . LEU A 1 97 ? -15.096 -1.373 4.107 1.00 89.50 97 LEU A C 1
ATOM 787 O O . LEU A 1 97 ? -15.200 -2.597 4.084 1.00 89.50 97 LEU A O 1
ATOM 791 N N . GLU A 1 98 ? -15.611 -0.635 5.092 1.00 91.38 98 GLU A N 1
ATOM 792 C CA . GLU A 1 98 ? -16.403 -1.203 6.189 1.00 91.38 98 GLU A CA 1
ATOM 793 C C . GLU A 1 98 ? -17.675 -1.885 5.665 1.00 91.38 98 GLU A C 1
ATOM 795 O O . GLU A 1 98 ? -17.991 -2.992 6.103 1.00 91.38 98 GLU A O 1
ATOM 800 N N . SER A 1 99 ? -18.357 -1.263 4.695 1.00 90.50 99 SER A N 1
ATOM 801 C CA . SER A 1 99 ? -19.544 -1.816 4.032 1.00 90.50 99 SER A CA 1
ATOM 802 C C . SER A 1 99 ? -19.225 -3.094 3.254 1.00 90.50 99 SER A C 1
ATOM 804 O O . SER A 1 99 ? -19.883 -4.110 3.469 1.00 90.50 99 SER A O 1
ATOM 806 N N . THR A 1 100 ? -18.175 -3.086 2.427 1.00 89.62 100 THR A N 1
ATOM 807 C CA . THR A 1 100 ? -17.757 -4.259 1.642 1.00 89.62 100 THR A CA 1
ATOM 808 C C . THR A 1 100 ? -17.318 -5.424 2.528 1.00 89.62 100 THR A C 1
ATOM 810 O O . THR A 1 100 ? -17.558 -6.582 2.200 1.00 89.62 100 THR A O 1
ATOM 813 N N . LEU A 1 101 ? -16.661 -5.139 3.655 1.00 88.38 101 LEU A N 1
ATOM 814 C CA . LEU A 1 101 ? -16.094 -6.161 4.536 1.00 88.38 101 LEU A CA 1
ATOM 815 C C . LEU A 1 101 ? -17.033 -6.596 5.667 1.00 88.38 101 LEU A C 1
ATOM 817 O O . LEU A 1 101 ? -16.714 -7.556 6.369 1.00 88.38 101 LEU A O 1
ATOM 821 N N . GLY A 1 102 ? -18.139 -5.881 5.897 1.00 88.06 102 GLY A N 1
ATOM 822 C CA . GLY A 1 102 ? -19.045 -6.120 7.024 1.00 88.06 102 GLY A CA 1
ATOM 823 C C . GLY A 1 102 ? -18.367 -5.967 8.392 1.00 88.06 102 GLY A C 1
ATOM 824 O O . GLY A 1 102 ? -18.718 -6.659 9.348 1.00 88.06 102 GLY A O 1
ATOM 825 N N . ARG A 1 103 ? -17.339 -5.114 8.500 1.00 85.88 103 ARG A N 1
ATOM 826 C CA . ARG A 1 103 ? -16.513 -4.960 9.712 1.00 85.88 103 ARG A CA 1
ATOM 827 C C . ARG A 1 103 ? -16.209 -3.498 9.981 1.00 85.88 103 ARG A C 1
ATOM 829 O O . ARG A 1 103 ? -15.875 -2.772 9.058 1.00 85.88 103 ARG A O 1
ATOM 836 N N . SER A 1 104 ? -16.196 -3.097 11.256 1.00 87.50 104 SER A N 1
ATOM 837 C CA . SER A 1 104 ? -15.700 -1.765 11.612 1.00 87.50 104 SER A CA 1
ATOM 838 C C . SER A 1 104 ? -14.166 -1.701 11.599 1.00 87.50 104 SER A C 1
ATOM 840 O O . SER A 1 104 ? -13.472 -2.433 12.313 1.00 87.50 104 SER A O 1
ATOM 842 N N . LEU A 1 105 ? -13.646 -0.785 10.791 1.00 86.88 105 LEU A N 1
ATOM 843 C CA . LEU A 1 105 ? -12.244 -0.470 10.5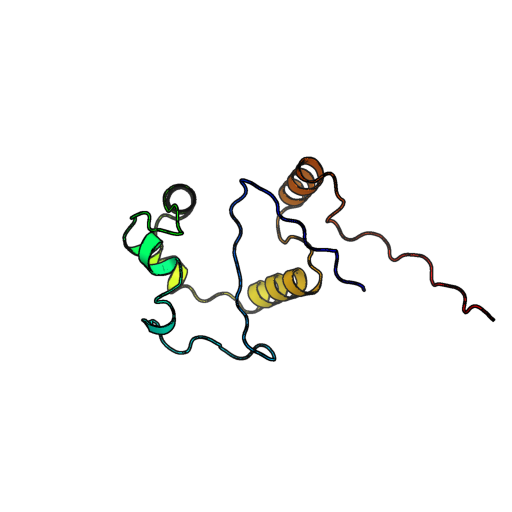45 1.00 86.88 105 LEU A CA 1
ATOM 844 C C . LEU A 1 105 ? -11.840 0.884 11.141 1.00 86.88 105 LEU A C 1
ATOM 846 O O . LEU A 1 105 ? -10.648 1.111 11.384 1.00 86.88 105 LEU A O 1
ATOM 850 N N . GLN A 1 106 ? -12.800 1.756 11.454 1.00 84.56 106 GLN A N 1
ATOM 851 C CA . GLN A 1 106 ? -12.551 3.015 12.152 1.00 84.56 106 GLN A CA 1
ATOM 852 C C . GLN A 1 106 ? -12.163 2.804 13.620 1.00 84.56 106 GLN A C 1
ATOM 854 O O . GLN A 1 106 ? -12.472 1.789 14.258 1.00 84.56 106 GLN A O 1
ATOM 859 N N . ARG A 1 107 ? -11.430 3.774 14.179 1.00 81.00 107 ARG A N 1
ATOM 860 C CA . ARG A 1 107 ? -11.050 3.747 15.594 1.00 81.00 107 ARG A CA 1
ATOM 861 C C . ARG A 1 107 ? -12.304 3.865 16.458 1.00 81.00 107 ARG A C 1
ATOM 863 O O . ARG A 1 107 ? -12.901 4.927 16.550 1.00 81.00 107 ARG A O 1
ATOM 870 N N . GLN A 1 108 ? -12.615 2.786 17.162 1.00 80.75 108 GLN A N 1
ATOM 871 C CA . GLN A 1 108 ? -13.690 2.760 18.143 1.00 80.75 108 GLN A CA 1
ATOM 872 C C . GLN A 1 108 ? -13.233 3.305 19.499 1.00 80.75 108 GLN A C 1
ATOM 874 O O . GLN A 1 108 ? -12.030 3.349 19.802 1.00 80.75 108 GLN A O 1
ATOM 879 N N . LYS A 1 109 ? -14.205 3.710 20.325 1.00 78.56 109 LYS A N 1
ATOM 880 C CA . LYS A 1 109 ? -13.952 4.070 21.725 1.00 78.56 109 LYS A CA 1
ATOM 881 C C . LYS A 1 109 ? -13.246 2.893 22.422 1.00 78.56 109 LYS A C 1
ATOM 883 O O . LYS A 1 109 ? -13.638 1.745 22.199 1.00 78.56 109 LYS A O 1
ATOM 888 N N . PRO A 1 110 ? -12.188 3.138 23.221 1.00 77.69 110 PRO A N 1
ATOM 889 C CA . PRO A 1 110 ? -11.552 2.084 24.001 1.00 77.69 110 PRO A CA 1
ATOM 890 C C . PRO A 1 110 ? -12.593 1.327 24.826 1.00 77.69 110 PRO A C 1
ATOM 892 O O . PRO A 1 110 ? -13.476 1.946 25.417 1.00 77.69 110 PRO A O 1
ATOM 895 N N . GLY A 1 111 ? -12.485 -0.002 24.851 1.00 76.12 111 GLY A N 1
ATOM 896 C CA . GLY A 1 111 ? -13.363 -0.821 25.678 1.00 76.12 111 GLY A CA 1
ATOM 897 C C . GLY A 1 111 ? -13.200 -0.496 27.171 1.00 76.12 111 GLY A C 1
ATOM 898 O O . GLY A 1 111 ? -12.157 0.040 27.567 1.00 76.12 111 GLY A O 1
ATOM 899 N N . PRO A 1 112 ? -14.197 -0.836 28.004 1.00 82.75 112 PRO A N 1
ATOM 900 C CA . PRO A 1 112 ? -14.117 -0.658 29.449 1.00 82.75 112 PRO A CA 1
ATOM 901 C C . PRO A 1 112 ? -12.858 -1.320 30.018 1.00 82.75 112 PRO A C 1
ATOM 903 O O . PRO A 1 112 ? -12.433 -2.386 29.559 1.00 82.75 112 PRO A O 1
ATOM 906 N N . LYS A 1 113 ? -12.248 -0.694 31.029 1.00 80.44 113 LYS A N 1
ATOM 907 C CA . LYS A 1 113 ? -11.125 -1.298 31.751 1.00 80.44 113 LYS A CA 1
ATOM 908 C C . LYS A 1 113 ? -11.633 -2.582 32.412 1.00 80.44 113 LYS A C 1
ATOM 910 O O . LYS A 1 113 ? -12.588 -2.521 33.176 1.00 80.44 113 LYS A O 1
ATOM 915 N N . LYS A 1 114 ? -11.008 -3.728 32.121 1.00 76.19 114 LYS A N 1
ATOM 916 C CA . LYS A 1 114 ? -11.324 -4.972 32.836 1.00 76.19 114 LYS A CA 1
ATOM 917 C C . LYS A 1 114 ? -11.065 -4.756 34.328 1.00 76.19 114 LYS A C 1
ATOM 919 O O . LYS A 1 114 ? -9.968 -4.320 34.691 1.00 76.19 114 LYS A O 1
ATOM 924 N N . GLU A 1 115 ? -12.058 -5.047 35.163 1.00 69.81 115 GLU A N 1
ATOM 925 C CA . GLU A 1 115 ? -11.837 -5.170 36.601 1.00 69.81 115 GLU A CA 1
ATOM 926 C C . GLU A 1 115 ? -10.816 -6.284 36.837 1.00 69.81 115 GLU A C 1
ATOM 928 O O . GLU A 1 115 ? -10.814 -7.305 36.140 1.00 69.81 115 GLU A O 1
ATOM 933 N N . LYS A 1 116 ? -9.879 -6.052 37.760 1.00 63.03 116 LYS A N 1
ATOM 934 C CA . LYS A 1 116 ? -8.942 -7.097 38.165 1.00 63.03 116 LYS A CA 1
ATOM 935 C C . LYS A 1 116 ? -9.774 -8.170 38.865 1.00 63.03 116 LYS A C 1
ATOM 937 O O . LYS A 1 116 ? -10.274 -7.915 39.953 1.00 63.03 116 LYS A O 1
ATOM 942 N N . GLY A 1 117 ? -9.951 -9.317 38.209 1.00 67.31 117 GLY A N 1
ATOM 943 C CA . GLY A 1 117 ? -10.503 -10.501 38.860 1.00 67.31 117 GLY A CA 1
ATOM 944 C C . GLY A 1 117 ? -9.654 -10.834 40.085 1.00 67.31 117 GLY A C 1
ATOM 945 O O . GLY A 1 117 ? -8.424 -10.779 39.993 1.00 67.31 117 GLY A O 1
ATOM 946 N N . ASN A 1 118 ? -10.334 -11.070 41.206 1.00 47.22 118 ASN A N 1
ATOM 947 C CA . ASN A 1 118 ? -9.746 -11.497 42.473 1.00 47.22 118 ASN A CA 1
ATOM 948 C C . ASN A 1 118 ? -9.249 -12.942 42.371 1.00 47.22 118 ASN A C 1
ATOM 950 O O . ASN A 1 118 ? -9.951 -13.738 41.704 1.00 47.22 118 ASN A O 1
#

Radius of gyration: 18.13 Å; chains: 1; bounding box: 40×28×62 Å

pLDDT: mean 81.15, std 8.88, range [47.22, 93.19]

Secondary structure (DSSP, 8-state):
-PPPPP---TTS--------GGG--S--SGGGGGGSTHHHHHHT---SS---HHHHTT-S-HHHHHHPPPPHHHHHHHHHHHHHTPPPS-HHHHHHHHHHHTS--S-PPPPPPPP---